Protein AF-A0AA51DBE5-F1 (afdb_monomer)

Solvent-accessible surface area (backbone atoms only — not comparable to full-atom values): 6321 Å² total; per-residue (Å²): 115,55,71,83,49,77,66,53,58,55,45,46,52,50,40,37,60,75,68,67,35,66,72,76,46,44,65,55,32,49,52,49,65,68,62,82,55,56,68,64,55,45,21,48,51,45,51,50,52,48,51,52,58,30,50,78,67,76,36,49,67,47,54,23,54,47,49,16,60,37,62,71,49,53,33,70,57,54,69,70,45,54,71,69,58,49,49,54,49,50,52,49,48,38,75,73,31,68,39,43,60,52,44,36,51,52,33,52,64,61,64,65,71,117

Sequence (114 aa):
MRKLQTQDVFNALRAIGKASLKEEIKPILKKANAGEMNVEDVGIEGVLGLIEIFSQKKSEQAIYDILSGPFEMKAKDVEQMDILKLAENLETLGKENDLKRFFTLLAGLITKKQ

Radius of gyration: 13.07 Å; Cα contacts (8 Å, |Δi|>4): 108; chains: 1; bounding box: 31×38×28 Å

Secondary structure (DSSP, 8-state):
-PPP-HHHHHHHHHHHHHTT-HHHHHHHHHHHHHT-S-HHHHHHHHHHHHHHHHHHTT-HHHHHHHHHHHHTS-HHHHHT--HHHHHHHHHHHHHHS-HHHHHHHHHHHHHS--

Mean predicted aligned error: 5.74 Å

Structure (mmCIF, N/CA/C/O backbone):
data_AF-A0AA51DBE5-F1
#
_entry.id   AF-A0AA51DBE5-F1
#
loop_
_atom_site.group_PDB
_atom_site.id
_atom_site.type_symbol
_atom_site.label_atom_id
_atom_site.label_alt_id
_atom_site.label_comp_id
_atom_site.label_asym_id
_atom_site.label_entity_id
_atom_site.label_seq_id
_atom_site.pdbx_PDB_ins_code
_atom_site.Cartn_x
_atom_site.Cartn_y
_atom_site.Cartn_z
_atom_site.occupancy
_atom_site.B_iso_or_equiv
_atom_site.auth_seq_id
_atom_site.auth_comp_id
_atom_site.auth_asym_id
_atom_site.auth_atom_id
_atom_site.pdbx_PDB_model_num
ATOM 1 N N . MET A 1 1 ? -4.269 -5.670 -14.045 1.00 86.38 1 MET A N 1
ATOM 2 C CA . MET A 1 1 ? -3.811 -4.797 -12.953 1.00 86.38 1 MET A CA 1
ATOM 3 C C . MET A 1 1 ? -3.850 -3.389 -13.489 1.00 86.38 1 MET A C 1
ATOM 5 O O . MET A 1 1 ? -3.233 -3.121 -14.517 1.00 86.38 1 MET A O 1
ATOM 9 N N . ARG A 1 2 ? -4.611 -2.502 -12.849 1.00 92.69 2 ARG A N 1
ATOM 10 C CA . ARG A 1 2 ? -4.713 -1.115 -13.305 1.00 92.69 2 ARG A CA 1
ATOM 11 C C . ARG A 1 2 ? -3.567 -0.285 -12.749 1.00 92.69 2 ARG A C 1
ATOM 13 O O . ARG A 1 2 ? -2.994 -0.597 -11.705 1.00 92.69 2 ARG A O 1
ATOM 20 N N . LYS A 1 3 ? -3.292 0.840 -13.410 1.00 91.25 3 LYS A N 1
ATOM 21 C CA . LYS A 1 3 ? -2.382 1.841 -12.856 1.00 91.25 3 LYS A CA 1
ATOM 22 C C . LYS A 1 3 ? -2.950 2.450 -11.570 1.00 91.25 3 LYS A C 1
ATOM 24 O O . LYS A 1 3 ? -4.172 2.555 -11.405 1.00 91.25 3 LYS A O 1
ATOM 29 N N . LEU A 1 4 ? -2.057 2.890 -10.688 1.00 91.25 4 LEU A N 1
ATOM 30 C CA . LEU A 1 4 ? -2.399 3.696 -9.525 1.00 91.25 4 LEU A CA 1
ATOM 31 C C . LEU A 1 4 ? -3.057 5.002 -9.968 1.00 91.25 4 LEU A C 1
ATOM 33 O O . LEU A 1 4 ? -2.620 5.674 -10.903 1.00 91.25 4 LEU A O 1
ATOM 37 N N . GLN A 1 5 ? -4.119 5.359 -9.265 1.00 91.56 5 GLN A N 1
ATOM 38 C CA . GLN A 1 5 ? -4.934 6.539 -9.495 1.00 91.56 5 GLN A CA 1
ATOM 39 C C . GLN A 1 5 ? -4.949 7.401 -8.236 1.00 91.56 5 GLN A C 1
ATOM 41 O O . GLN A 1 5 ? -4.634 6.955 -7.133 1.00 91.56 5 GLN A O 1
ATOM 46 N N . THR A 1 6 ? -5.382 8.652 -8.375 1.00 89.81 6 THR A N 1
ATOM 47 C CA . THR A 1 6 ? -5.459 9.601 -7.257 1.00 89.81 6 THR A CA 1
ATOM 48 C C . THR A 1 6 ? -6.258 9.052 -6.069 1.00 89.81 6 THR A C 1
ATOM 50 O O . THR A 1 6 ? -5.892 9.290 -4.919 1.00 89.81 6 THR A O 1
ATOM 53 N N . GLN A 1 7 ? -7.314 8.272 -6.326 1.00 90.88 7 GLN A N 1
ATOM 54 C CA . GLN A 1 7 ? -8.119 7.649 -5.272 1.00 90.88 7 GLN A CA 1
ATOM 55 C C . GLN A 1 7 ? -7.309 6.718 -4.358 1.00 90.88 7 GLN A C 1
ATOM 57 O O . GLN A 1 7 ? -7.598 6.651 -3.166 1.00 90.88 7 GLN A O 1
ATOM 62 N N . ASP A 1 8 ? -6.273 6.054 -4.876 1.00 91.19 8 ASP A N 1
ATOM 63 C CA . ASP A 1 8 ? -5.470 5.093 -4.113 1.00 91.19 8 ASP A CA 1
ATOM 64 C C . ASP A 1 8 ? -4.635 5.800 -3.044 1.00 91.19 8 ASP A C 1
ATOM 66 O O . ASP A 1 8 ?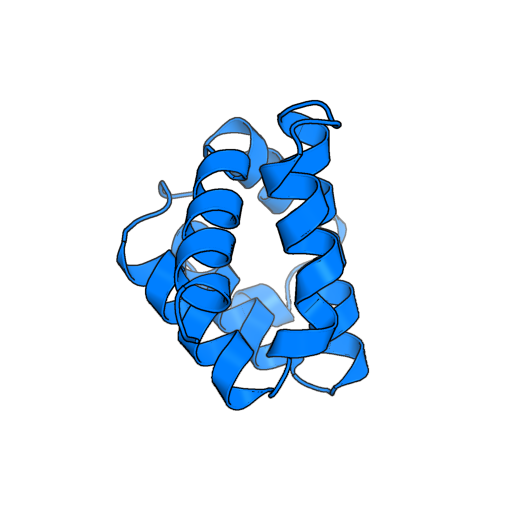 -4.496 5.304 -1.927 1.00 91.19 8 ASP A O 1
ATOM 70 N N . VAL A 1 9 ? -4.170 7.020 -3.338 1.00 89.50 9 VAL A N 1
ATOM 71 C CA . VAL A 1 9 ? -3.481 7.876 -2.362 1.00 89.50 9 VAL A CA 1
ATOM 72 C C . VAL A 1 9 ? -4.432 8.230 -1.219 1.00 89.50 9 VAL A C 1
ATOM 74 O O . VAL A 1 9 ? -4.081 8.107 -0.047 1.00 89.50 9 VA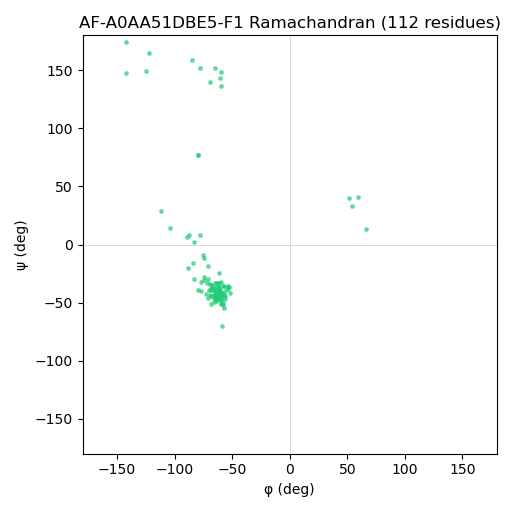L A O 1
ATOM 77 N N . PHE A 1 10 ? -5.666 8.627 -1.535 1.00 90.44 10 PHE A N 1
ATOM 78 C CA . PHE A 1 10 ? -6.668 8.950 -0.517 1.00 90.44 10 PHE A CA 1
ATOM 79 C C . PHE A 1 10 ? -7.127 7.723 0.277 1.00 90.44 10 PHE A C 1
ATOM 81 O O . PHE A 1 10 ? -7.391 7.836 1.475 1.00 90.44 10 PHE A O 1
ATOM 88 N N . ASN A 1 11 ? -7.208 6.554 -0.356 1.00 90.38 11 ASN A N 1
ATOM 89 C CA . ASN A 1 11 ? -7.518 5.297 0.321 1.00 90.38 11 ASN A CA 1
ATOM 90 C C . ASN A 1 11 ? -6.420 4.928 1.318 1.00 90.38 11 ASN A C 1
ATOM 92 O O . ASN A 1 11 ? -6.730 4.701 2.488 1.00 90.38 11 ASN A O 1
ATOM 96 N N . ALA A 1 12 ? -5.152 4.992 0.907 1.00 88.31 12 ALA A N 1
ATOM 97 C CA . ALA A 1 12 ? -4.019 4.775 1.799 1.00 88.31 12 ALA A CA 1
ATOM 98 C C . ALA A 1 12 ? -3.991 5.792 2.954 1.00 88.31 12 ALA A C 1
ATOM 100 O O . ALA A 1 12 ? -3.861 5.399 4.111 1.00 88.31 12 ALA A O 1
ATOM 101 N N . LEU A 1 13 ? -4.217 7.087 2.694 1.00 87.44 13 LEU A N 1
ATOM 102 C CA . LEU A 1 13 ? -4.307 8.102 3.756 1.00 87.44 13 LEU A CA 1
ATOM 103 C C . LEU A 1 13 ? -5.420 7.810 4.767 1.00 87.44 13 LEU A C 1
ATOM 105 O O . LEU A 1 13 ? -5.216 7.960 5.972 1.00 87.44 13 LEU A O 1
ATOM 109 N N . ARG A 1 14 ? -6.601 7.398 4.292 1.00 88.12 14 ARG A N 1
ATOM 110 C CA . ARG A 1 14 ? -7.724 7.030 5.165 1.00 88.12 14 ARG A CA 1
ATOM 111 C C . ARG A 1 14 ? -7.403 5.801 6.005 1.00 88.12 14 ARG A C 1
ATOM 113 O O . ARG A 1 14 ? -7.708 5.809 7.193 1.00 88.12 14 ARG A O 1
ATOM 120 N N . ALA A 1 15 ? -6.782 4.787 5.413 1.00 86.56 15 ALA A N 1
ATOM 121 C CA . ALA A 1 15 ? -6.328 3.588 6.109 1.00 86.56 15 ALA A CA 1
ATOM 122 C C . ALA A 1 15 ? -5.324 3.926 7.223 1.00 86.56 15 ALA A C 1
ATOM 124 O O . ALA A 1 15 ? -5.535 3.556 8.376 1.00 86.56 15 ALA A O 1
ATOM 125 N N . ILE A 1 16 ? -4.295 4.715 6.902 1.00 84.44 16 ILE A N 1
ATOM 126 C CA . ILE A 1 16 ? -3.268 5.160 7.858 1.00 84.44 16 ILE A CA 1
ATOM 127 C C . ILE A 1 16 ? -3.900 5.967 8.998 1.00 84.44 16 ILE A C 1
ATOM 129 O O . ILE A 1 16 ? -3.570 5.759 10.165 1.00 84.44 16 ILE A O 1
ATOM 133 N N . GLY A 1 17 ? -4.829 6.871 8.674 1.00 83.19 17 GLY A N 1
ATOM 134 C CA . GLY A 1 17 ? -5.542 7.677 9.663 1.00 83.19 17 GLY A CA 1
ATOM 135 C C . GLY A 1 17 ? -6.427 6.843 10.592 1.00 83.19 17 GLY A C 1
ATOM 136 O O . GLY A 1 17 ? -6.367 7.027 11.804 1.00 83.19 17 GLY A O 1
ATOM 137 N N . LYS A 1 18 ? -7.214 5.905 10.049 1.00 81.56 18 LYS A N 1
ATOM 138 C CA . LYS A 1 18 ? -8.095 5.023 10.837 1.00 81.56 18 LYS A CA 1
ATOM 139 C C . LYS A 1 18 ? -7.316 4.126 11.795 1.00 81.56 18 LYS A C 1
ATOM 141 O O . LYS A 1 18 ? -7.738 3.949 12.931 1.00 81.56 18 LYS A O 1
ATOM 146 N N . ALA A 1 19 ? -6.185 3.591 11.348 1.00 80.44 19 ALA A N 1
ATOM 147 C CA . ALA A 1 19 ? -5.349 2.707 12.152 1.00 80.44 19 ALA A CA 1
ATOM 148 C C . ALA A 1 19 ? -4.387 3.467 13.093 1.00 80.44 19 ALA A C 1
ATOM 150 O O . ALA A 1 19 ? -3.616 2.846 13.818 1.00 80.44 19 ALA A O 1
ATOM 151 N N . SER A 1 20 ? -4.437 4.809 13.111 1.00 81.12 20 SER A N 1
ATOM 152 C CA . SER A 1 20 ? -3.530 5.673 13.887 1.00 81.12 20 SER A CA 1
ATOM 153 C C . SER A 1 20 ? -2.042 5.409 13.620 1.00 81.12 20 SER A C 1
ATOM 155 O O . SER A 1 20 ? -1.216 5.596 14.503 1.00 81.12 20 SER A O 1
ATOM 157 N N . LEU A 1 21 ? -1.693 5.024 12.387 1.00 81.81 21 LEU A N 1
ATOM 158 C CA . LEU A 1 21 ? -0.357 4.533 12.013 1.00 81.81 21 LEU A CA 1
ATOM 159 C C . LEU A 1 21 ? 0.632 5.630 11.613 1.00 81.81 21 LEU A C 1
ATOM 161 O O . LEU A 1 21 ? 1.698 5.360 11.063 1.00 81.81 21 LEU A O 1
ATOM 165 N N . LYS A 1 22 ? 0.261 6.899 11.802 1.00 79.94 22 LYS A N 1
ATOM 166 C CA . LYS A 1 22 ? 1.019 8.034 11.264 1.00 79.94 22 LYS A CA 1
ATOM 167 C C . LYS A 1 22 ? 2.479 8.018 11.720 1.00 79.94 22 LYS A C 1
ATOM 169 O O . LYS A 1 22 ? 3.348 8.359 10.923 1.00 79.94 22 LYS A O 1
ATOM 174 N N . GLU A 1 23 ? 2.738 7.659 12.974 1.00 80.88 23 GLU A N 1
ATOM 175 C CA . GLU A 1 23 ? 4.090 7.631 13.535 1.00 80.88 23 GLU A CA 1
ATOM 176 C C . GLU A 1 23 ? 4.868 6.400 13.071 1.00 80.88 23 GLU A C 1
ATOM 178 O O . GLU A 1 23 ? 6.034 6.516 12.695 1.00 80.88 23 GLU A O 1
ATOM 183 N N . GLU A 1 24 ? 4.204 5.251 13.002 1.00 80.94 24 GLU A N 1
ATOM 184 C CA . GLU A 1 24 ? 4.777 3.979 12.581 1.00 80.94 24 GLU A CA 1
ATOM 185 C C . GLU A 1 24 ? 5.205 3.999 11.113 1.00 80.94 24 GLU A C 1
ATOM 187 O O . GLU A 1 24 ? 6.222 3.398 10.776 1.00 80.94 24 GLU A O 1
ATOM 192 N N . ILE A 1 25 ? 4.497 4.727 10.238 1.00 79.12 25 ILE A N 1
ATOM 193 C CA . ILE A 1 25 ? 4.864 4.765 8.815 1.00 79.12 25 ILE A CA 1
ATOM 194 C C . ILE A 1 25 ? 5.965 5.786 8.493 1.00 79.12 25 ILE A C 1
ATOM 196 O O . ILE A 1 25 ? 6.574 5.716 7.424 1.00 79.12 25 ILE A O 1
ATOM 200 N N . LYS A 1 26 ? 6.255 6.746 9.387 1.00 80.00 26 LYS A N 1
ATOM 201 C CA . LYS A 1 26 ? 7.265 7.801 9.152 1.00 80.00 26 LYS A CA 1
ATOM 202 C C . LYS A 1 26 ? 8.637 7.269 8.713 1.00 80.00 26 LYS A C 1
ATOM 204 O O . LYS A 1 26 ? 9.215 7.893 7.823 1.00 80.00 26 LYS A O 1
ATOM 209 N N . PRO A 1 27 ? 9.190 6.180 9.282 1.00 78.12 27 PRO A N 1
ATOM 210 C CA . PRO A 1 27 ? 10.463 5.619 8.834 1.00 78.12 27 PRO A CA 1
ATOM 211 C C . PRO A 1 27 ? 10.438 5.180 7.364 1.00 78.12 27 PRO A C 1
ATOM 213 O O . PRO A 1 27 ? 11.370 5.493 6.627 1.00 78.12 27 PRO A O 1
ATOM 216 N N . ILE A 1 28 ? 9.351 4.544 6.916 1.00 75.56 28 ILE A N 1
ATOM 217 C CA . ILE A 1 28 ? 9.164 4.124 5.516 1.00 75.56 28 ILE A CA 1
ATOM 218 C C . ILE A 1 28 ? 9.097 5.353 4.606 1.00 75.56 28 ILE A C 1
ATOM 220 O O . ILE A 1 28 ? 9.795 5.438 3.597 1.00 75.56 28 ILE A O 1
ATOM 224 N N . LEU A 1 29 ? 8.313 6.356 5.006 1.00 73.12 29 LEU A N 1
ATOM 225 C CA . LEU A 1 29 ? 8.174 7.607 4.258 1.00 73.12 29 LEU A CA 1
ATOM 226 C C . LEU A 1 29 ? 9.495 8.384 4.151 1.00 73.12 29 LEU A C 1
ATOM 228 O O . LEU A 1 29 ? 9.767 9.007 3.126 1.00 73.12 29 LEU A O 1
ATOM 232 N N . LYS A 1 30 ? 10.325 8.359 5.202 1.00 76.06 30 LYS A N 1
ATOM 233 C CA . LYS A 1 30 ? 11.655 8.985 5.195 1.00 76.06 30 LYS A CA 1
ATOM 234 C C . LYS A 1 30 ? 12.588 8.301 4.202 1.00 76.06 30 LYS A C 1
ATOM 236 O O . LYS A 1 30 ? 13.219 9.005 3.421 1.00 76.06 30 LYS A O 1
ATOM 241 N N . LYS A 1 31 ? 12.623 6.965 4.184 1.00 71.69 31 LYS A N 1
ATOM 242 C CA . LYS A 1 31 ? 13.408 6.194 3.205 1.00 71.69 31 LYS A CA 1
ATOM 243 C C . LYS A 1 31 ? 12.977 6.499 1.768 1.00 71.69 31 LYS A C 1
ATOM 245 O O . LYS A 1 31 ? 13.821 6.768 0.918 1.00 71.69 31 LYS A O 1
ATOM 250 N N . ALA A 1 32 ? 11.667 6.573 1.520 1.00 68.25 32 ALA A N 1
ATOM 251 C CA . ALA A 1 32 ? 11.130 6.932 0.207 1.00 68.25 32 ALA A CA 1
ATOM 252 C C . ALA A 1 32 ? 11.555 8.343 -0.251 1.00 68.25 32 ALA A C 1
ATOM 254 O O . ALA A 1 32 ? 11.855 8.547 -1.428 1.00 68.25 32 ALA A O 1
ATOM 255 N N . ASN A 1 33 ? 11.613 9.313 0.670 1.00 67.12 33 ASN A N 1
ATOM 256 C CA . ASN A 1 33 ? 12.039 10.687 0.377 1.00 67.12 33 ASN A CA 1
ATOM 257 C C . ASN A 1 33 ? 13.557 10.854 0.235 1.00 67.12 33 ASN A C 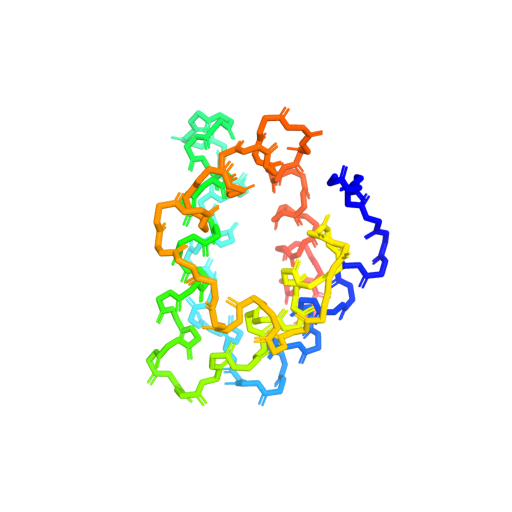1
ATOM 259 O O . ASN A 1 33 ? 13.990 11.715 -0.526 1.00 67.12 33 ASN A O 1
ATOM 263 N N . ALA A 1 34 ? 14.358 10.069 0.957 1.00 67.62 34 ALA A N 1
ATOM 264 C CA . ALA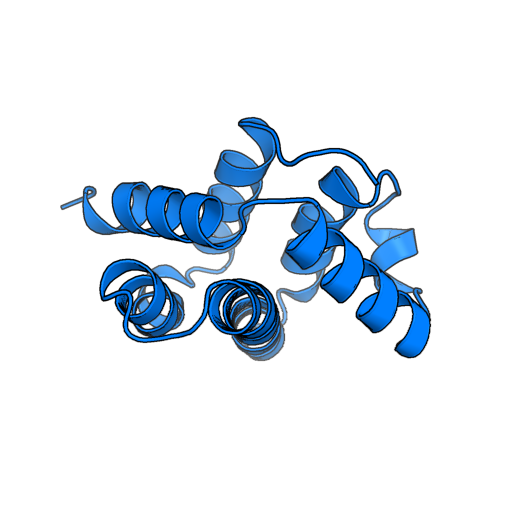 A 1 34 ? 15.816 10.180 0.935 1.00 67.62 34 ALA A CA 1
ATOM 265 C C . ALA A 1 34 ? 16.432 9.685 -0.386 1.00 67.62 34 ALA A C 1
ATOM 267 O O . ALA A 1 34 ? 17.561 10.033 -0.710 1.00 67.62 34 ALA A O 1
ATOM 268 N N . GLY A 1 35 ? 15.691 8.900 -1.178 1.00 60.03 35 GLY A N 1
ATOM 269 C CA . GLY A 1 35 ? 16.184 8.376 -2.454 1.00 60.03 35 GLY A CA 1
ATOM 270 C C . GLY A 1 35 ? 17.339 7.377 -2.309 1.00 60.03 35 GLY A C 1
ATOM 271 O O . GLY A 1 35 ? 17.975 7.063 -3.307 1.00 60.03 35 GLY A O 1
ATOM 272 N N . GLU A 1 36 ? 17.583 6.878 -1.095 1.00 53.72 36 GLU A N 1
ATOM 273 C CA . GLU A 1 36 ? 18.719 6.025 -0.708 1.00 53.72 36 GLU A CA 1
ATOM 274 C C . GLU A 1 36 ? 18.580 4.548 -1.134 1.00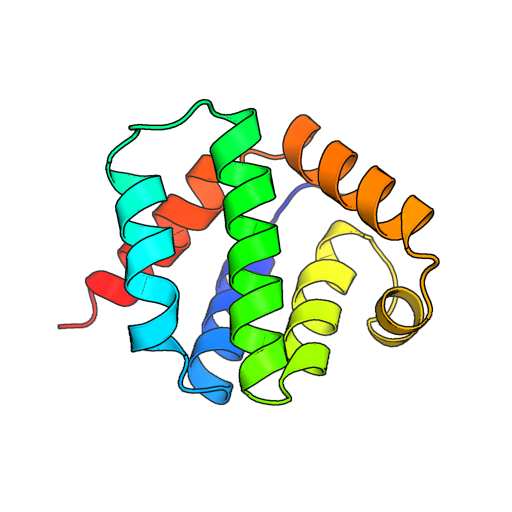 53.72 36 GLU A C 1
ATOM 276 O O . GLU A 1 36 ? 19.386 3.712 -0.740 1.00 53.72 36 GLU A O 1
ATOM 281 N N . MET A 1 37 ? 17.570 4.200 -1.934 1.00 50.56 37 MET A N 1
ATOM 282 C CA . MET A 1 37 ? 17.251 2.819 -2.313 1.00 50.56 37 MET A CA 1
ATOM 283 C C . MET A 1 37 ? 16.794 2.751 -3.778 1.00 50.56 37 MET A C 1
ATOM 285 O O . MET A 1 37 ? 16.179 3.697 -4.291 1.00 50.56 37 MET A O 1
ATOM 289 N N . ASN A 1 38 ? 17.104 1.641 -4.462 1.00 54.28 38 ASN A N 1
ATOM 290 C CA . ASN A 1 38 ? 16.734 1.428 -5.864 1.00 54.28 38 ASN A CA 1
ATOM 291 C C . ASN A 1 38 ? 15.209 1.469 -6.035 1.00 54.28 38 ASN A C 1
ATOM 293 O O . ASN A 1 38 ? 14.452 1.112 -5.138 1.00 54.28 38 ASN A O 1
ATOM 297 N N . VAL A 1 39 ? 14.748 1.931 -7.199 1.00 50.88 39 VAL A N 1
ATOM 298 C CA . VAL A 1 39 ? 13.325 2.214 -7.467 1.00 50.88 39 VAL A CA 1
ATOM 299 C C . VAL A 1 39 ? 12.428 0.983 -7.268 1.00 50.88 39 VAL A C 1
ATOM 301 O O . VAL A 1 39 ? 11.310 1.131 -6.775 1.00 50.88 39 VAL A O 1
ATOM 304 N N . GLU A 1 40 ? 12.927 -0.210 -7.600 1.00 57.06 40 GLU A N 1
ATOM 305 C CA . GLU A 1 40 ? 12.228 -1.486 -7.391 1.00 57.06 40 GLU A CA 1
ATOM 306 C C . GLU A 1 40 ? 12.185 -1.881 -5.906 1.00 57.06 40 GLU A C 1
ATOM 308 O O . GLU A 1 40 ? 11.118 -2.228 -5.394 1.00 57.06 40 GLU A O 1
ATOM 313 N N . ASP A 1 41 ? 13.301 -1.708 -5.192 1.00 58.78 41 ASP A N 1
ATOM 314 C CA . ASP A 1 41 ? 13.423 -2.034 -3.768 1.00 58.78 41 ASP A CA 1
ATOM 315 C C . ASP A 1 41 ? 12.524 -1.127 -2.908 1.00 58.78 41 ASP A C 1
ATOM 317 O O . ASP A 1 41 ? 11.774 -1.619 -2.072 1.00 58.78 41 ASP A O 1
ATOM 321 N N . VAL A 1 42 ? 12.475 0.190 -3.171 1.00 62.31 42 VAL A N 1
ATOM 322 C CA . VAL A 1 42 ? 11.629 1.147 -2.413 1.00 62.31 42 VAL A CA 1
ATOM 323 C C . VAL A 1 42 ? 10.143 0.823 -2.527 1.00 62.31 42 VAL A C 1
ATOM 325 O O . VAL A 1 42 ? 9.389 1.002 -1.570 1.00 62.31 42 VAL A O 1
ATOM 328 N N . GLY A 1 43 ? 9.700 0.404 -3.713 1.00 66.25 43 GLY A N 1
ATOM 329 C CA . GLY A 1 43 ? 8.295 0.116 -3.963 1.00 66.25 43 GLY A CA 1
ATOM 330 C C . GLY A 1 43 ? 7.831 -1.116 -3.198 1.00 66.25 43 GLY A C 1
ATOM 331 O O . GLY A 1 43 ? 6.839 -1.056 -2.470 1.00 66.25 43 GLY A O 1
ATOM 332 N N . ILE A 1 44 ? 8.576 -2.213 -3.338 1.00 69.31 44 ILE A N 1
ATOM 333 C CA . ILE A 1 44 ? 8.251 -3.491 -2.704 1.00 69.31 44 ILE A CA 1
ATOM 334 C C . ILE A 1 44 ? 8.482 -3.409 -1.192 1.00 69.31 44 ILE A C 1
ATOM 336 O O . ILE A 1 44 ? 7.578 -3.755 -0.434 1.00 69.31 44 ILE A O 1
ATOM 340 N N . GLU A 1 45 ? 9.613 -2.866 -0.730 1.00 73.31 45 GLU A N 1
ATOM 341 C CA . GLU A 1 45 ? 9.864 -2.651 0.703 1.00 73.31 45 GLU A CA 1
ATOM 342 C C . GLU A 1 45 ? 8.838 -1.704 1.328 1.00 73.31 45 GLU A C 1
ATOM 344 O O . GLU A 1 45 ? 8.412 -1.912 2.462 1.00 73.31 45 GLU A O 1
ATOM 349 N N . GLY A 1 46 ? 8.401 -0.675 0.596 1.00 73.38 46 GLY A N 1
ATOM 350 C CA . GLY A 1 46 ? 7.359 0.237 1.055 1.00 73.38 46 GLY A CA 1
ATOM 351 C C . GLY A 1 46 ? 6.025 -0.474 1.271 1.00 73.38 46 GLY A C 1
ATOM 352 O O . GLY A 1 46 ? 5.378 -0.271 2.302 1.00 73.38 46 GLY A O 1
ATOM 353 N N . VAL A 1 47 ? 5.616 -1.336 0.334 1.00 75.69 47 VAL A N 1
ATOM 354 C CA . VAL A 1 47 ? 4.381 -2.122 0.472 1.00 75.69 47 VAL A CA 1
ATOM 355 C C . VAL A 1 47 ? 4.511 -3.166 1.581 1.00 75.69 47 VAL A C 1
ATOM 357 O O . VAL A 1 47 ? 3.612 -3.261 2.413 1.00 75.69 47 VAL A O 1
ATOM 360 N N . LEU A 1 48 ? 5.628 -3.892 1.655 1.00 77.75 48 LEU A N 1
ATOM 361 C CA . LEU A 1 48 ? 5.885 -4.865 2.721 1.00 77.75 48 LEU A CA 1
ATOM 362 C C . LEU A 1 48 ? 5.930 -4.206 4.103 1.00 77.75 48 LEU A C 1
ATOM 364 O O . LEU A 1 48 ? 5.337 -4.722 5.046 1.00 77.75 48 LEU A O 1
ATOM 368 N N . GLY A 1 49 ? 6.549 -3.033 4.221 1.00 79.88 49 GLY A N 1
ATOM 369 C CA . GLY A 1 49 ? 6.579 -2.274 5.466 1.00 79.88 49 GLY A CA 1
ATOM 370 C C . GLY A 1 49 ? 5.193 -1.774 5.880 1.00 79.88 49 GLY A C 1
ATOM 371 O O . GLY A 1 49 ? 4.857 -1.814 7.062 1.00 79.88 49 GLY A O 1
ATOM 372 N N . LEU A 1 50 ? 4.342 -1.355 4.931 1.00 77.56 50 LEU A N 1
ATOM 373 C CA . LEU A 1 50 ? 2.934 -1.098 5.245 1.00 77.56 50 LEU A CA 1
ATOM 374 C C . LEU A 1 50 ? 2.248 -2.378 5.731 1.00 77.56 50 LEU A C 1
ATOM 376 O O . LEU A 1 50 ? 1.569 -2.337 6.753 1.00 77.56 50 LEU A O 1
ATOM 380 N N . ILE A 1 51 ? 2.444 -3.508 5.051 1.00 79.81 51 ILE A N 1
ATOM 381 C CA . ILE A 1 51 ? 1.844 -4.784 5.456 1.00 79.81 51 ILE A CA 1
ATOM 382 C C . ILE A 1 51 ? 2.236 -5.144 6.892 1.00 79.81 51 ILE A C 1
ATOM 384 O O . ILE A 1 51 ? 1.364 -5.467 7.700 1.00 79.81 51 ILE A O 1
ATOM 388 N N . GLU A 1 52 ? 3.516 -5.027 7.237 1.00 80.94 52 GLU A N 1
ATOM 389 C CA . GLU A 1 52 ? 4.024 -5.306 8.580 1.00 80.94 52 GLU A CA 1
ATOM 390 C C . GLU A 1 52 ? 3.367 -4.403 9.636 1.00 80.94 52 GLU A C 1
ATOM 392 O O . GLU A 1 52 ? 2.807 -4.896 10.618 1.00 80.94 52 GLU A O 1
ATOM 397 N N . ILE A 1 53 ? 3.361 -3.086 9.412 1.00 79.06 53 ILE A N 1
ATOM 398 C CA . ILE A 1 53 ? 2.792 -2.110 10.352 1.00 79.06 53 ILE A CA 1
ATOM 399 C C . ILE A 1 53 ? 1.291 -2.349 10.562 1.00 79.06 53 ILE A C 1
ATOM 401 O O . ILE A 1 53 ? 0.802 -2.335 11.695 1.00 79.06 53 ILE A O 1
ATOM 405 N N . PHE A 1 54 ? 0.543 -2.555 9.478 1.00 76.75 54 PHE A N 1
ATOM 406 C CA . PHE A 1 54 ? -0.899 -2.778 9.555 1.00 76.75 54 PHE A CA 1
ATOM 407 C C . PHE A 1 54 ? -1.227 -4.119 10.232 1.00 76.75 54 PHE A C 1
ATOM 409 O O . PHE A 1 54 ? -2.177 -4.174 11.016 1.00 76.75 54 PHE A O 1
ATOM 416 N N . SER A 1 55 ? -0.415 -5.160 10.019 1.00 78.12 55 SER A N 1
ATOM 417 C CA . SER A 1 55 ? -0.570 -6.463 10.690 1.00 78.12 55 SER A CA 1
ATOM 418 C C . SER A 1 55 ? -0.349 -6.357 12.204 1.00 78.12 55 SER A C 1
ATOM 420 O O . SER A 1 55 ? -1.117 -6.900 12.995 1.00 78.12 55 SER A O 1
ATOM 422 N N . GLN A 1 56 ? 0.636 -5.571 12.654 1.00 78.44 56 GLN A N 1
ATOM 423 C CA . GLN A 1 56 ? 0.893 -5.367 14.089 1.00 78.44 56 GLN A CA 1
ATOM 424 C C . GLN A 1 56 ? -0.285 -4.719 14.840 1.00 78.44 56 GLN A C 1
ATOM 426 O O . GLN A 1 56 ? -0.428 -4.906 16.050 1.00 78.44 56 GLN A O 1
ATOM 431 N N . LYS A 1 57 ? -1.150 -3.970 14.145 1.00 74.75 57 LYS A N 1
ATOM 432 C CA . LYS A 1 57 ? -2.335 -3.313 14.727 1.00 74.75 57 LYS A CA 1
ATOM 433 C C . LYS A 1 57 ? -3.651 -4.018 14.396 1.00 74.75 57 LYS A C 1
ATOM 435 O O . LYS A 1 57 ? -4.705 -3.412 14.592 1.00 74.75 57 LYS A O 1
ATOM 440 N N . LYS A 1 58 ? -3.618 -5.257 13.890 1.00 77.88 58 LYS A N 1
ATOM 441 C CA . LYS A 1 58 ? -4.819 -5.991 13.445 1.00 77.88 58 LYS A CA 1
ATOM 442 C C . LYS A 1 58 ? -5.678 -5.175 12.469 1.00 77.88 58 LYS A C 1
ATOM 444 O O . LYS A 1 58 ? -6.898 -5.071 12.605 1.00 77.88 58 LYS A O 1
ATOM 449 N N . SER A 1 59 ? -5.007 -4.462 11.569 1.00 82.31 59 SER A N 1
ATOM 450 C CA . SER A 1 59 ? -5.616 -3.574 10.577 1.00 82.31 59 SER A CA 1
ATOM 451 C C . SER A 1 59 ? -5.438 -4.124 9.158 1.00 82.31 59 SER A C 1
ATOM 453 O O . SER A 1 59 ? -5.399 -3.362 8.194 1.00 82.31 59 SER A O 1
ATOM 455 N N . GLU A 1 60 ? -5.347 -5.446 9.013 1.00 84.12 60 GLU A N 1
ATOM 456 C CA . GLU A 1 60 ? -5.105 -6.162 7.755 1.00 84.12 60 GLU A CA 1
ATOM 457 C C . GLU A 1 60 ? -6.164 -5.830 6.699 1.00 84.12 60 GLU A C 1
ATOM 459 O O . GLU A 1 60 ? -5.833 -5.631 5.532 1.00 84.12 60 GLU A O 1
ATOM 464 N N . GLN A 1 61 ? -7.418 -5.627 7.123 1.00 88.19 61 GLN A N 1
ATOM 465 C CA . GLN A 1 61 ? -8.502 -5.191 6.239 1.00 88.19 61 GLN A CA 1
ATOM 466 C C . GLN A 1 61 ? -8.143 -3.929 5.446 1.00 88.19 61 GLN A C 1
ATOM 468 O O . GLN A 1 61 ? -8.492 -3.802 4.275 1.00 88.19 61 GLN A O 1
ATOM 473 N N . ALA A 1 62 ? -7.410 -3.001 6.058 1.00 86.38 62 ALA A N 1
ATOM 474 C CA . ALA A 1 62 ? -7.025 -1.767 5.398 1.00 86.38 62 ALA A CA 1
ATOM 475 C C . ALA A 1 62 ? -5.976 -1.998 4.295 1.00 86.38 62 ALA A C 1
ATOM 477 O O . ALA A 1 62 ? -5.984 -1.276 3.299 1.00 86.38 62 ALA A O 1
ATOM 478 N N . ILE A 1 63 ? -5.119 -3.018 4.426 1.00 86.81 63 ILE A N 1
ATOM 479 C CA . ILE A 1 63 ? -4.210 -3.452 3.354 1.00 86.81 63 ILE A CA 1
ATOM 480 C C . ILE A 1 63 ? -5.036 -3.999 2.193 1.00 86.81 63 ILE A C 1
ATOM 482 O O . ILE A 1 63 ? -4.830 -3.596 1.048 1.00 86.81 63 ILE A O 1
ATOM 486 N N . TYR A 1 64 ? -5.985 -4.891 2.484 1.00 90.44 64 TYR A N 1
ATOM 487 C CA . TYR A 1 64 ? -6.824 -5.508 1.460 1.00 90.44 64 TYR A CA 1
ATOM 488 C C . TYR A 1 64 ? -7.635 -4.461 0.703 1.00 90.44 64 TYR A C 1
ATOM 490 O O . TYR A 1 64 ? -7.691 -4.503 -0.522 1.00 90.44 64 TYR A O 1
ATOM 498 N N . ASP A 1 65 ? -8.178 -3.464 1.401 1.00 89.94 65 ASP A N 1
ATOM 499 C CA . ASP A 1 65 ? -8.889 -2.345 0.784 1.00 89.94 65 ASP A CA 1
ATOM 500 C C . ASP A 1 65 ? -7.970 -1.521 -0.134 1.00 89.94 65 ASP A C 1
ATOM 502 O O . ASP A 1 65 ? -8.371 -1.170 -1.245 1.00 89.94 65 ASP A O 1
ATOM 506 N N . ILE A 1 66 ? -6.728 -1.244 0.281 1.00 89.00 66 ILE A N 1
ATOM 507 C CA . ILE A 1 66 ? -5.751 -0.524 -0.551 1.00 89.00 66 ILE A CA 1
ATOM 508 C C . ILE A 1 66 ? 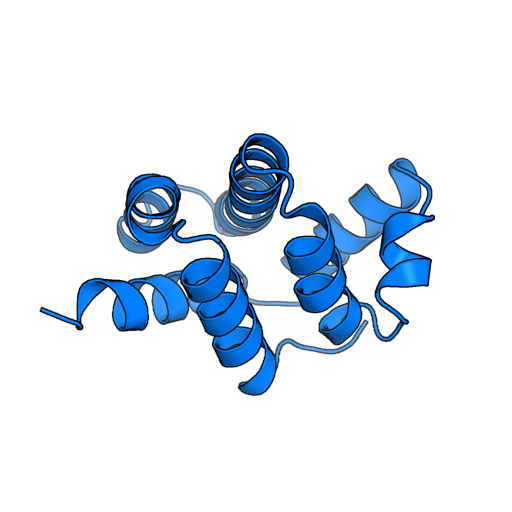-5.398 -1.333 -1.802 1.00 89.00 66 ILE A C 1
ATOM 510 O O . ILE A 1 66 ? -5.423 -0.774 -2.896 1.00 89.00 66 ILE A O 1
ATOM 514 N N . LEU A 1 67 ? -5.081 -2.623 -1.657 1.00 90.56 67 LEU A N 1
ATOM 515 C CA . LEU A 1 67 ? -4.632 -3.488 -2.756 1.00 90.56 67 LEU A CA 1
ATOM 516 C C . LEU A 1 67 ? -5.769 -3.894 -3.702 1.00 90.56 67 LEU A C 1
ATOM 518 O O . LEU A 1 67 ? -5.529 -4.075 -4.894 1.00 90.56 67 LEU A O 1
ATOM 522 N N . SER A 1 68 ? -7.008 -3.964 -3.206 1.00 93.31 68 SER A N 1
ATOM 523 C CA . SER A 1 68 ? -8.203 -4.288 -4.001 1.00 93.31 68 SER A CA 1
ATOM 524 C C . SER A 1 68 ? -8.367 -3.363 -5.211 1.00 93.31 68 SER A C 1
ATOM 526 O O . SER A 1 68 ? -8.732 -3.801 -6.302 1.00 93.31 68 SER A O 1
ATOM 528 N N . GLY A 1 69 ? -8.013 -2.086 -5.038 1.00 92.00 69 GLY A N 1
ATOM 529 C CA . GLY A 1 69 ? -8.042 -1.070 -6.078 1.00 92.00 69 GLY A CA 1
ATOM 530 C C . GLY A 1 69 ? -7.162 -1.422 -7.281 1.00 92.00 69 GLY A C 1
ATOM 531 O O . GLY A 1 69 ? -7.709 -1.651 -8.361 1.00 92.00 69 GLY A O 1
ATOM 532 N N . PRO A 1 70 ? -5.824 -1.407 -7.151 1.00 91.75 70 PRO A N 1
ATOM 533 C CA . PRO A 1 70 ? -4.916 -1.703 -8.252 1.00 91.75 70 PRO A CA 1
ATOM 534 C C . PRO A 1 70 ? -5.040 -3.143 -8.760 1.00 91.75 70 PRO A C 1
ATOM 536 O O . PRO A 1 70 ? -4.903 -3.361 -9.964 1.00 91.75 70 PRO A O 1
ATOM 539 N N . PHE A 1 71 ? -5.344 -4.112 -7.889 1.00 92.94 71 PHE A N 1
ATOM 540 C CA . PHE A 1 71 ? -5.528 -5.512 -8.288 1.00 92.94 71 PHE A CA 1
ATOM 541 C C . PHE A 1 71 ? -6.860 -5.775 -9.002 1.00 92.94 71 PHE A C 1
ATOM 543 O O . PHE A 1 71 ? -7.027 -6.851 -9.567 1.00 92.94 71 PHE A O 1
ATOM 550 N N . GLU A 1 72 ? -7.773 -4.799 -9.023 1.00 92.69 72 GLU A N 1
ATOM 551 C CA . GLU A 1 72 ? -9.066 -4.877 -9.718 1.00 92.69 72 GLU A CA 1
ATOM 552 C C . GLU A 1 72 ? -9.942 -6.041 -9.223 1.00 92.69 72 GLU A C 1
ATOM 554 O O . GLU A 1 72 ? -10.606 -6.727 -9.998 1.00 92.69 72 GLU A O 1
ATOM 559 N N . MET A 1 73 ? -9.953 -6.262 -7.910 1.00 94.38 73 MET A N 1
ATOM 560 C CA . MET A 1 73 ? -10.711 -7.335 -7.256 1.00 94.38 73 MET A CA 1
ATOM 561 C C . MET A 1 73 ? -11.289 -6.861 -5.924 1.00 94.38 73 MET A C 1
ATOM 563 O O . MET A 1 73 ? -11.029 -5.737 -5.502 1.00 94.38 73 MET A O 1
ATOM 567 N N . LYS A 1 74 ? -12.103 -7.675 -5.245 1.00 94.56 74 LYS A N 1
ATOM 568 C CA . LYS A 1 74 ? -12.644 -7.285 -3.934 1.00 94.56 74 LYS A CA 1
ATOM 569 C C . LYS A 1 74 ? -11.581 -7.473 -2.858 1.00 94.56 74 LYS A C 1
ATOM 571 O O . LYS A 1 74 ? -10.763 -8.379 -2.947 1.00 94.56 74 LYS A O 1
ATOM 576 N N . ALA A 1 75 ? -11.651 -6.689 -1.783 1.00 93.12 75 ALA A N 1
ATOM 577 C CA . ALA A 1 75 ? -10.754 -6.846 -0.634 1.00 93.12 75 ALA A CA 1
ATOM 578 C C . ALA A 1 75 ? -10.762 -8.281 -0.068 1.00 93.12 75 ALA A C 1
ATOM 580 O O . ALA A 1 75 ? -9.711 -8.826 0.240 1.00 93.12 75 ALA A O 1
ATOM 581 N N . LYS A 1 76 ? -11.931 -8.933 -0.037 1.00 93.69 76 LYS A N 1
ATOM 582 C CA . LYS A 1 76 ? -12.059 -10.340 0.372 1.00 93.69 76 LYS A CA 1
ATOM 583 C C . LYS A 1 76 ? -11.301 -11.313 -0.545 1.00 93.69 76 LYS A C 1
ATOM 585 O O . LYS A 1 76 ? -10.793 -12.322 -0.075 1.00 93.69 76 LYS A O 1
ATOM 590 N N . ASP A 1 77 ? -11.208 -11.004 -1.836 1.00 94.94 77 ASP A N 1
ATOM 591 C CA . ASP A 1 77 ? -10.454 -11.823 -2.789 1.00 94.94 77 ASP A CA 1
ATOM 592 C C . ASP A 1 77 ? -8.939 -11.629 -2.590 1.00 94.94 77 ASP A C 1
ATOM 594 O O . ASP A 1 77 ? -8.170 -12.564 -2.791 1.00 94.94 77 ASP A O 1
ATOM 598 N N . VAL A 1 78 ? -8.513 -10.439 -2.140 1.00 92.88 78 VAL A N 1
ATOM 599 C CA . VAL A 1 78 ? -7.122 -10.171 -1.729 1.00 92.88 78 VAL A CA 1
ATOM 600 C C . VAL A 1 78 ? -6.778 -10.910 -0.434 1.00 92.88 78 VAL A C 1
ATOM 602 O O . VAL A 1 78 ? -5.710 -11.504 -0.341 1.00 92.88 78 VAL A O 1
ATOM 605 N N . GLU A 1 79 ? -7.678 -10.903 0.550 1.00 92.44 79 GLU A N 1
ATOM 606 C CA . GLU A 1 79 ? -7.516 -11.612 1.828 1.00 92.44 79 GLU A CA 1
ATOM 607 C C . GLU A 1 79 ? -7.324 -13.122 1.635 1.00 92.44 79 GLU A C 1
ATOM 609 O O . GLU A 1 79 ? -6.495 -13.739 2.297 1.00 92.44 79 GLU A O 1
ATOM 614 N N . GLN A 1 80 ? -8.086 -13.719 0.717 1.00 94.06 80 GLN A N 1
ATOM 615 C CA . GLN A 1 80 ? -8.063 -15.158 0.435 1.00 94.06 80 GLN A CA 1
ATOM 616 C C . GLN A 1 80 ? -7.040 -15.547 -0.641 1.00 94.06 80 GLN A C 1
ATOM 618 O O . GLN A 1 80 ? -7.017 -16.696 -1.086 1.00 94.06 80 GLN A O 1
ATOM 623 N N . MET A 1 81 ? -6.220 -14.595 -1.090 1.00 92.62 81 MET A N 1
ATOM 624 C CA . MET A 1 81 ? -5.246 -14.814 -2.148 1.00 92.62 81 MET A CA 1
ATOM 625 C C . MET A 1 81 ? -4.115 -15.728 -1.675 1.00 92.62 81 MET A C 1
ATOM 627 O O . MET A 1 81 ? -3.604 -15.595 -0.565 1.00 92.62 81 MET A O 1
ATOM 631 N N . ASP A 1 82 ? -3.686 -16.629 -2.559 1.00 93.38 82 ASP A N 1
ATOM 632 C CA . ASP A 1 82 ? -2.480 -17.419 -2.335 1.00 93.38 82 ASP A CA 1
ATOM 633 C C . ASP A 1 82 ? -1.240 -16.518 -2.190 1.00 93.38 82 ASP A C 1
ATOM 635 O O . ASP A 1 82 ? -1.100 -15.507 -2.882 1.00 93.38 82 ASP A O 1
ATOM 639 N N . ILE A 1 83 ? -0.317 -16.901 -1.307 1.00 85.69 83 ILE A N 1
ATOM 640 C CA . ILE A 1 83 ? 0.863 -16.095 -0.979 1.00 85.69 83 ILE A CA 1
ATOM 641 C C . ILE A 1 83 ? 1.800 -15.890 -2.177 1.00 85.69 83 ILE A C 1
ATOM 643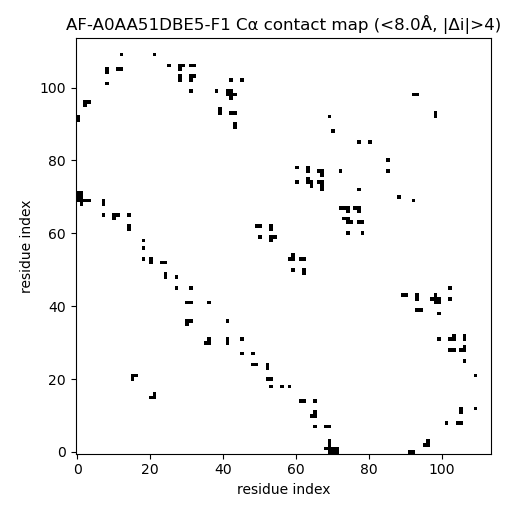 O O . ILE A 1 83 ? 2.347 -14.797 -2.339 1.00 85.69 83 ILE A O 1
ATOM 647 N N . LEU A 1 84 ? 1.958 -16.894 -3.047 1.00 88.75 84 LEU A N 1
ATOM 648 C CA . LEU A 1 84 ? 2.757 -16.761 -4.266 1.00 88.75 84 LEU A CA 1
ATOM 649 C C . LEU A 1 84 ? 2.055 -15.817 -5.235 1.00 88.75 84 LEU A C 1
ATOM 651 O O . LEU A 1 84 ? 2.694 -14.956 -5.839 1.00 88.75 84 LEU A O 1
ATOM 655 N N . LYS A 1 85 ? 0.723 -15.909 -5.321 1.00 91.06 85 LYS A N 1
ATOM 656 C CA . LYS A 1 85 ? -0.051 -15.008 -6.174 1.00 91.06 85 LYS A CA 1
ATOM 657 C C . LYS A 1 85 ? -0.005 -13.558 -5.695 1.00 91.06 85 LYS A C 1
ATOM 659 O O . LYS A 1 85 ? 0.073 -12.641 -6.515 1.00 91.06 85 LYS A O 1
ATOM 664 N N . LEU A 1 86 ? -0.020 -13.344 -4.381 1.00 88.62 86 LEU A N 1
ATOM 665 C CA . LEU A 1 86 ? 0.169 -12.027 -3.783 1.00 88.62 86 LEU A CA 1
ATOM 666 C C . LEU A 1 86 ? 1.548 -11.464 -4.142 1.00 88.62 86 LEU A C 1
ATOM 668 O O . LEU A 1 86 ? 1.626 -10.319 -4.582 1.00 88.62 86 LEU A O 1
ATOM 672 N N . ALA A 1 87 ? 2.610 -12.264 -4.015 1.00 85.19 87 ALA A N 1
ATOM 673 C CA . ALA A 1 87 ? 3.967 -11.850 -4.369 1.00 85.19 87 ALA A CA 1
ATOM 674 C C . ALA A 1 87 ? 4.085 -11.457 -5.854 1.00 85.19 87 ALA A C 1
ATOM 676 O O . ALA A 1 87 ? 4.553 -10.361 -6.156 1.00 85.19 87 ALA A O 1
ATOM 677 N N . GLU A 1 88 ? 3.564 -12.279 -6.772 1.00 89.88 88 GLU A N 1
ATOM 678 C CA . GLU A 1 88 ? 3.518 -11.968 -8.211 1.00 89.88 88 GLU A CA 1
ATOM 679 C C . GLU A 1 88 ? 2.795 -10.646 -8.499 1.00 89.88 88 GLU A C 1
ATOM 681 O O . GLU A 1 88 ? 3.248 -9.826 -9.306 1.00 89.88 88 GLU A O 1
ATOM 686 N N . ASN A 1 89 ? 1.656 -10.423 -7.841 1.00 90.88 89 ASN A N 1
ATOM 687 C CA . ASN A 1 89 ? 0.883 -9.202 -8.012 1.00 90.88 89 ASN A CA 1
ATOM 688 C C . ASN A 1 89 ? 1.626 -7.983 -7.444 1.00 90.88 89 ASN A C 1
ATOM 690 O O . ASN A 1 89 ? 1.607 -6.925 -8.066 1.00 90.88 89 ASN A O 1
ATOM 694 N N . LEU A 1 90 ? 2.312 -8.108 -6.307 1.00 86.50 90 LEU A N 1
ATOM 695 C CA . LEU A 1 90 ? 3.127 -7.028 -5.741 1.00 86.50 90 LEU A CA 1
ATOM 696 C C . LEU A 1 90 ? 4.321 -6.676 -6.635 1.00 86.50 90 LEU A C 1
ATOM 698 O O . LEU A 1 90 ? 4.586 -5.493 -6.858 1.00 86.50 90 LEU A O 1
ATOM 702 N N . GLU A 1 91 ? 4.997 -7.672 -7.207 1.00 84.69 91 GLU A N 1
ATOM 703 C CA . GLU A 1 91 ? 6.048 -7.436 -8.199 1.00 84.69 91 GLU A CA 1
ATOM 704 C C . GLU 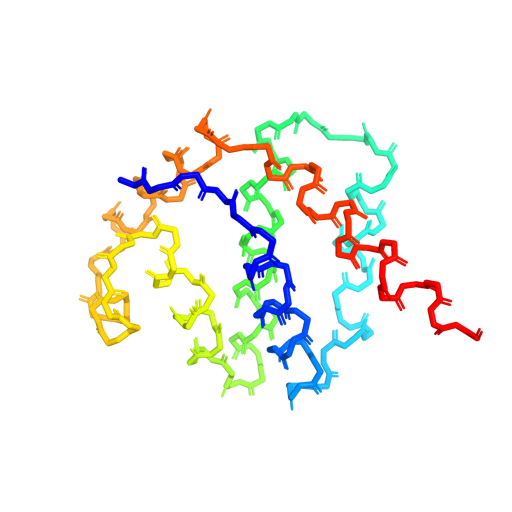A 1 91 ? 5.507 -6.732 -9.442 1.00 84.69 91 GLU A C 1
ATOM 706 O O . GLU A 1 91 ? 6.096 -5.763 -9.923 1.00 84.69 91 GLU A O 1
ATOM 711 N N . THR A 1 92 ? 4.372 -7.203 -9.961 1.00 89.19 92 THR A N 1
ATOM 712 C CA . THR A 1 92 ? 3.714 -6.600 -11.127 1.00 89.19 92 THR A CA 1
ATOM 713 C C . THR A 1 92 ? 3.315 -5.160 -10.824 1.00 89.19 92 THR A C 1
ATOM 715 O O . THR A 1 92 ? 3.555 -4.267 -11.634 1.00 89.19 92 THR A O 1
ATOM 718 N N . LEU A 1 93 ? 2.789 -4.903 -9.624 1.00 88.19 93 LEU A N 1
ATOM 719 C CA . LEU A 1 93 ? 2.436 -3.568 -9.159 1.00 88.19 93 LEU A CA 1
ATOM 720 C C . LEU A 1 93 ? 3.656 -2.645 -9.161 1.00 88.19 93 LEU A C 1
ATOM 722 O O . LEU A 1 93 ? 3.547 -1.530 -9.665 1.00 88.19 93 LEU A O 1
ATOM 726 N N . GLY A 1 94 ? 4.796 -3.112 -8.644 1.00 84.00 94 GLY A N 1
ATOM 727 C CA . GLY A 1 94 ? 6.058 -2.369 -8.623 1.00 84.00 94 GLY A CA 1
ATOM 728 C C . GLY A 1 94 ? 6.652 -2.111 -10.007 1.00 84.00 94 GLY A C 1
ATOM 729 O O . GLY A 1 94 ? 7.128 -1.010 -10.265 1.00 84.00 94 GLY A O 1
ATOM 730 N N . LYS A 1 95 ? 6.575 -3.084 -10.920 1.00 84.06 95 LYS A N 1
ATOM 731 C CA . LYS A 1 95 ? 7.059 -2.948 -12.308 1.00 84.06 95 LYS A CA 1
ATOM 732 C C . LYS A 1 95 ? 6.184 -2.006 -13.129 1.00 84.06 95 LYS A C 1
ATOM 734 O O . LYS A 1 95 ? 6.671 -1.229 -13.946 1.00 84.06 95 LYS A O 1
ATOM 739 N N . GLU A 1 96 ? 4.873 -2.080 -12.932 1.00 88.12 96 GLU A N 1
ATOM 740 C CA . GLU A 1 96 ? 3.915 -1.324 -13.726 1.00 88.12 96 GLU A CA 1
ATOM 741 C C . GLU A 1 96 ? 3.624 0.073 -13.170 1.00 88.12 96 GLU A C 1
ATOM 743 O O . GLU A 1 96 ? 3.148 0.930 -13.919 1.00 88.12 96 GLU A O 1
ATOM 748 N N . ASN A 1 97 ? 3.883 0.338 -11.892 1.00 86.69 97 ASN A N 1
ATOM 749 C CA . ASN A 1 97 ? 3.551 1.609 -11.258 1.00 86.69 97 ASN A CA 1
ATOM 750 C C . ASN A 1 97 ? 4.757 2.257 -10.603 1.00 86.69 97 ASN A C 1
ATOM 752 O O . ASN A 1 97 ? 5.626 1.602 -10.045 1.00 86.69 97 ASN A O 1
ATOM 756 N N . ASP A 1 98 ? 4.747 3.587 -10.575 1.00 85.31 98 ASP A N 1
ATOM 757 C CA . ASP A 1 98 ? 5.750 4.350 -9.844 1.00 85.31 98 ASP A CA 1
ATOM 758 C C . ASP A 1 98 ? 5.399 4.380 -8.346 1.00 85.31 98 ASP A C 1
ATOM 760 O O . ASP A 1 98 ? 4.856 5.358 -7.815 1.00 85.31 98 ASP A O 1
ATOM 764 N N . LEU A 1 99 ? 5.670 3.261 -7.665 1.00 84.12 99 LEU A N 1
ATOM 765 C CA . LEU A 1 99 ? 5.447 3.118 -6.226 1.00 84.12 99 LEU A CA 1
ATOM 766 C C . LEU A 1 99 ? 6.281 4.118 -5.426 1.00 84.12 99 LEU A C 1
ATOM 768 O O . LEU A 1 99 ? 5.807 4.643 -4.420 1.00 84.12 99 LEU A O 1
ATOM 772 N N . LYS A 1 100 ? 7.480 4.461 -5.908 1.00 80.62 100 LYS A N 1
ATOM 773 C CA . LYS A 1 100 ? 8.311 5.508 -5.309 1.00 80.62 100 LYS A CA 1
ATOM 774 C C . LYS A 1 100 ? 7.551 6.832 -5.255 1.00 80.62 100 LYS A C 1
ATOM 776 O O . LYS A 1 100 ? 7.382 7.386 -4.171 1.00 80.62 100 LYS A O 1
ATOM 781 N N . ARG A 1 101 ? 7.022 7.320 -6.384 1.00 84.06 101 ARG A N 1
ATOM 782 C CA . ARG A 1 101 ? 6.212 8.553 -6.419 1.00 84.06 101 ARG A CA 1
ATOM 783 C C . ARG A 1 101 ? 4.961 8.442 -5.562 1.00 84.06 101 ARG A C 1
ATOM 785 O O . ARG A 1 101 ? 4.615 9.413 -4.894 1.00 84.06 101 ARG A O 1
ATOM 792 N N . PHE A 1 102 ? 4.300 7.286 -5.545 1.00 87.25 102 PHE A N 1
ATOM 793 C CA . PHE A 1 102 ? 3.146 7.057 -4.676 1.00 87.25 102 PHE A CA 1
ATOM 794 C C . PHE A 1 102 ? 3.499 7.261 -3.194 1.00 87.25 102 PHE A C 1
ATOM 796 O O . PHE A 1 102 ? 2.850 8.055 -2.508 1.00 87.25 102 PHE A O 1
ATOM 803 N N . PHE A 1 103 ? 4.572 6.629 -2.712 1.00 83.00 103 PHE A N 1
ATOM 804 C CA . PHE A 1 103 ? 5.038 6.784 -1.334 1.00 83.00 103 PHE A CA 1
ATOM 805 C C . PHE A 1 103 ? 5.573 8.188 -1.038 1.00 83.00 103 PHE A C 1
ATOM 807 O O . PHE A 1 103 ? 5.303 8.711 0.040 1.00 83.00 103 PHE A O 1
ATOM 814 N N . THR A 1 104 ? 6.246 8.849 -1.983 1.00 82.75 104 THR A N 1
ATOM 815 C CA . THR A 1 104 ? 6.660 10.257 -1.849 1.00 82.75 104 THR A CA 1
ATOM 816 C C . THR A 1 104 ? 5.455 11.193 -1.701 1.00 82.75 104 THR A C 1
ATOM 818 O O . THR A 1 104 ? 5.469 12.099 -0.865 1.00 82.75 104 THR A O 1
ATOM 821 N N . LEU A 1 105 ? 4.378 10.977 -2.464 1.00 86.00 105 LEU A N 1
ATOM 822 C CA . LEU A 1 105 ? 3.141 11.758 -2.342 1.00 86.00 105 LEU A CA 1
ATOM 823 C C . LEU A 1 105 ? 2.466 11.523 -0.989 1.00 86.00 105 LEU A C 1
ATOM 825 O O . LEU A 1 105 ? 2.099 12.487 -0.314 1.00 86.00 105 LEU A O 1
ATOM 829 N N . LEU A 1 106 ? 2.356 10.262 -0.560 1.00 84.50 106 LEU A N 1
ATOM 830 C CA . LEU A 1 106 ? 1.872 9.927 0.780 1.00 84.50 106 LEU A CA 1
ATOM 831 C C . LEU A 1 106 ? 2.721 10.597 1.861 1.00 84.50 106 LEU A C 1
ATOM 833 O O . LEU A 1 106 ? 2.172 11.208 2.779 1.00 84.50 106 LEU A O 1
ATOM 837 N N . ALA A 1 107 ? 4.047 10.559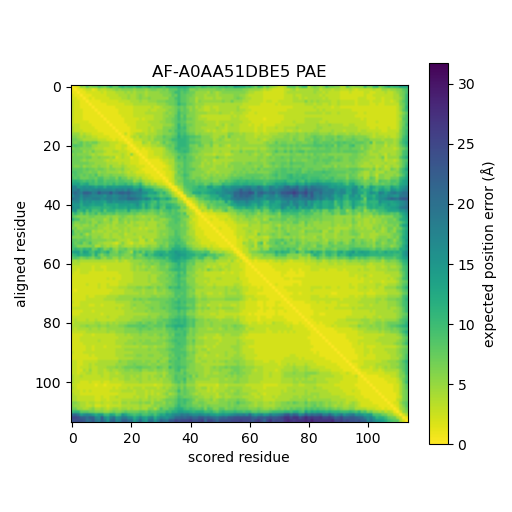 1.716 1.00 81.62 107 ALA A N 1
ATOM 838 C CA . ALA A 1 107 ? 4.978 11.194 2.635 1.00 81.62 107 ALA A CA 1
ATOM 839 C C . ALA A 1 107 ? 4.710 12.690 2.742 1.00 81.62 107 ALA A C 1
ATOM 841 O O . ALA A 1 107 ? 4.520 13.202 3.846 1.00 81.62 107 ALA A O 1
ATOM 842 N N . GLY A 1 108 ? 4.641 13.384 1.606 1.00 82.69 108 GLY A N 1
ATOM 843 C CA . GLY A 1 108 ? 4.362 14.815 1.544 1.00 82.69 108 GLY A CA 1
ATOM 844 C C . GLY A 1 108 ? 3.039 15.192 2.211 1.00 82.69 108 GLY A C 1
ATOM 845 O O . GLY A 1 108 ? 2.995 16.151 2.975 1.00 82.69 108 GLY A O 1
ATOM 846 N N . LEU A 1 109 ? 1.973 14.424 1.985 1.00 83.81 109 LEU A N 1
ATOM 847 C CA . LEU A 1 109 ? 0.643 14.705 2.544 1.00 83.81 109 LEU A CA 1
ATOM 848 C C . LEU A 1 109 ? 0.559 14.447 4.055 1.00 83.81 109 LEU A C 1
ATOM 850 O O . LEU A 1 109 ? -0.151 15.153 4.771 1.00 83.81 109 LEU A O 1
ATOM 854 N N . ILE A 1 110 ? 1.299 13.460 4.554 1.00 82.00 110 ILE A N 1
ATOM 855 C CA . ILE A 1 110 ? 1.315 13.099 5.975 1.00 82.00 110 ILE A CA 1
ATOM 856 C C . ILE A 1 110 ? 2.212 14.045 6.777 1.00 82.00 110 ILE A C 1
ATOM 858 O O . ILE A 1 110 ? 1.866 14.424 7.901 1.00 82.00 110 ILE A O 1
ATOM 862 N N . THR A 1 111 ? 3.350 14.438 6.202 1.00 72.50 111 THR A N 1
ATOM 863 C CA . THR A 1 111 ? 4.356 15.288 6.856 1.00 72.50 111 THR A CA 1
ATOM 864 C C . THR A 1 111 ? 4.042 16.780 6.776 1.00 72.50 111 THR A C 1
ATOM 866 O O . THR A 1 111 ? 4.366 17.487 7.723 1.00 72.50 111 THR A O 1
ATOM 869 N N . LYS A 1 112 ? 3.354 17.265 5.727 1.00 60.38 112 LYS A N 1
ATOM 870 C CA . LYS A 1 112 ? 2.945 18.681 5.614 1.00 60.38 112 LYS A CA 1
ATOM 871 C C . LYS A 1 112 ? 1.779 19.088 6.518 1.00 60.38 112 LYS A C 1
ATOM 873 O O . LYS A 1 112 ? 1.526 20.278 6.648 1.00 60.38 112 LYS A O 1
ATOM 878 N N . LYS A 1 113 ? 1.068 18.146 7.151 1.00 49.75 113 LYS A N 1
ATOM 879 C CA . LYS A 1 113 ? 0.160 18.466 8.266 1.00 49.75 113 LYS A CA 1
ATOM 880 C C . LYS A 1 113 ? 0.986 18.644 9.549 1.00 49.75 113 LYS A C 1
ATOM 882 O O . LYS A 1 113 ? 1.041 17.717 10.366 1.00 49.75 113 LYS A O 1
ATOM 887 N N . GLN A 1 114 ? 1.643 19.797 9.661 1.00 38.34 114 GLN A N 1
ATOM 888 C CA . GLN A 1 114 ? 2.019 20.455 10.914 1.00 38.34 114 GLN A CA 1
ATOM 889 C C . GLN A 1 114 ? 1.261 21.775 10.981 1.00 38.34 114 GLN A C 1
ATOM 891 O O . GLN A 1 114 ? 1.261 22.482 9.949 1.00 38.34 114 GLN A O 1
#

pLDDT: mean 81.49, std 11.29, range [38.34, 94.94]

Nearest PDB structures (foldseek):
  6elu-assembly1_A  TM=2.303E-01  e=8.993E+00  Trypanosoma brucei rhodesiense

Foldseek 3Di:
DDEDDPVLLVLLVVLCVVLVCLPQLLVLLVCLVVVPDDQLCNLLVSLVSVCVSCVVSVSNLSNLSSLCVRVVHHSVCVVPDDPVRVVVSSSVNSVVYRSSVSSNVSSCVSVVPD